Protein AF-A0A844X630-F1 (afdb_monomer_lite)

pLDDT: mean 85.67, std 12.28, range [45.78, 96.38]

Foldseek 3Di:
DDDPPDDDDFDKDWDWDADPVPRHTQDTDIDTPPDDNVVCVVVVVVCSCVVVVDDDPDDDDDPPPDDD

Radius of gyration: 13.87 Å; chains: 1; bounding box: 33×30×35 Å

Sequence (68 aa):
MHREGKPKGFFYLDRRMVDGKHNLITNTYVTAENVHDSEPYMARLKRQLEQFGFNPVGVDLNAGYFKR

Structure (mmCIF, N/CA/C/O backbone):
data_AF-A0A844X630-F1
#
_entry.id   AF-A0A844X630-F1
#
loop_
_atom_site.group_PDB
_atom_site.id
_atom_site.type_symbol
_atom_site.label_atom_id
_atom_site.label_alt_id
_atom_site.label_comp_id
_atom_site.label_asym_id
_atom_site.label_entity_id
_atom_site.label_seq_id
_atom_site.pdbx_PDB_ins_code
_atom_site.Cartn_x
_atom_site.Cartn_y
_atom_site.Cartn_z
_atom_site.occupancy
_atom_site.B_iso_or_equiv
_atom_site.auth_seq_id
_atom_site.auth_comp_id
_atom_site.auth_asym_id
_atom_site.auth_atom_id
_atom_site.pdbx_PDB_model_num
ATOM 1 N N . MET A 1 1 ? 13.356 -4.450 -17.565 1.00 66.50 1 MET A N 1
ATOM 2 C CA . MET A 1 1 ? 14.101 -5.477 -16.800 1.00 66.50 1 MET A CA 1
ATOM 3 C C . MET A 1 1 ? 13.073 -6.478 -16.290 1.00 66.50 1 MET A C 1
ATOM 5 O O . MET A 1 1 ? 11.985 -6.041 -15.956 1.00 66.50 1 MET A O 1
ATOM 9 N N . HIS A 1 2 ? 13.346 -7.779 -16.318 1.00 72.44 2 HIS A N 1
ATOM 10 C CA . HIS A 1 2 ? 12.400 -8.845 -15.946 1.00 72.44 2 HIS A CA 1
ATOM 11 C C . HIS A 1 2 ? 13.025 -9.680 -14.820 1.00 72.44 2 HIS A C 1
ATOM 13 O O . HIS A 1 2 ? 14.249 -9.834 -14.809 1.00 72.44 2 HIS A O 1
ATOM 19 N N . ARG A 1 3 ? 12.224 -10.183 -13.871 1.00 74.31 3 ARG A N 1
ATOM 20 C CA . ARG A 1 3 ? 12.734 -10.889 -12.683 1.00 74.31 3 ARG A CA 1
ATOM 21 C C . ARG A 1 3 ? 13.380 -12.229 -1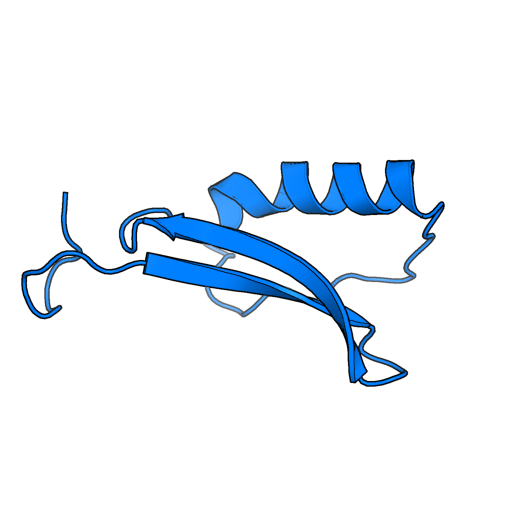3.041 1.00 74.31 3 ARG A C 1
ATOM 23 O O . ARG A 1 3 ? 12.855 -12.998 -13.838 1.00 74.31 3 ARG A O 1
ATOM 30 N N . GLU A 1 4 ? 14.523 -12.536 -12.438 1.00 80.56 4 GLU A N 1
ATOM 31 C CA . GLU A 1 4 ? 15.193 -13.820 -12.658 1.00 80.56 4 GLU A CA 1
ATOM 32 C C . GLU A 1 4 ? 14.289 -14.996 -12.234 1.00 80.56 4 GLU A C 1
ATOM 34 O O . GLU A 1 4 ? 13.603 -14.930 -11.213 1.00 80.56 4 GLU A O 1
ATOM 39 N N . GLY A 1 5 ? 14.234 -16.053 -13.053 1.00 81.25 5 GLY A N 1
ATOM 40 C CA . GLY A 1 5 ? 13.401 -17.237 -12.798 1.00 81.25 5 GLY A CA 1
ATOM 41 C C . GLY A 1 5 ? 11.905 -17.094 -13.123 1.00 81.25 5 GLY A C 1
ATOM 42 O O . GLY A 1 5 ? 11.134 -18.003 -12.815 1.00 81.25 5 GLY A O 1
ATOM 43 N N . LYS A 1 6 ? 11.469 -15.985 -13.738 1.00 81.62 6 LYS A N 1
ATOM 44 C CA . LYS A 1 6 ? 10.082 -15.784 -14.197 1.00 81.62 6 LYS A CA 1
ATOM 45 C C . LYS A 1 6 ? 9.933 -15.946 -15.726 1.00 81.62 6 LYS A C 1
ATOM 47 O O . LYS A 1 6 ? 10.938 -15.973 -16.443 1.00 81.62 6 LYS A O 1
ATOM 52 N N . PRO A 1 7 ? 8.704 -16.136 -16.249 1.00 83.88 7 PRO A N 1
ATOM 53 C CA . PRO A 1 7 ?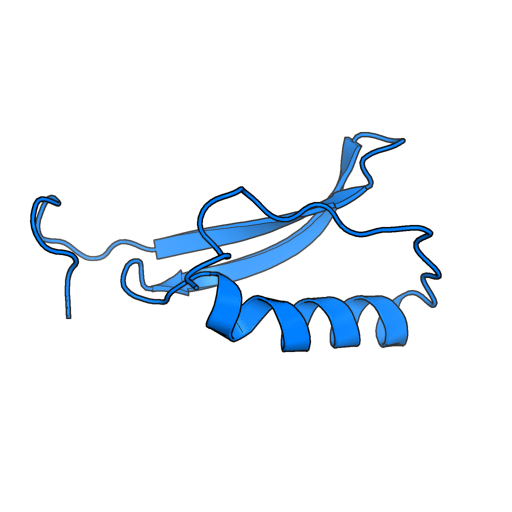 8.459 -16.137 -17.690 1.00 83.88 7 PRO A CA 1
ATOM 54 C C . PRO A 1 7 ? 8.734 -14.758 -18.290 1.00 83.88 7 PRO A C 1
ATOM 56 O O . PRO A 1 7 ? 8.278 -13.755 -17.755 1.00 83.88 7 PRO A O 1
ATOM 59 N N . LYS A 1 8 ? 9.415 -14.697 -19.439 1.00 85.31 8 LYS A N 1
ATOM 60 C CA . LYS A 1 8 ? 9.649 -13.429 -20.147 1.00 85.31 8 LYS A CA 1
ATOM 61 C C . LYS A 1 8 ? 8.346 -12.912 -20.760 1.00 85.31 8 LYS A C 1
ATOM 63 O O . LYS A 1 8 ? 7.664 -13.652 -21.462 1.00 85.31 8 LYS A O 1
ATOM 68 N N . GLY A 1 9 ? 8.030 -11.637 -20.541 1.00 85.38 9 GLY A N 1
ATOM 69 C CA . GLY A 1 9 ? 6.831 -11.004 -21.096 1.00 85.38 9 GLY A CA 1
ATOM 70 C C . GLY A 1 9 ? 6.508 -9.653 -20.460 1.00 85.38 9 GLY A C 1
ATOM 71 O O . GLY A 1 9 ? 7.220 -9.184 -19.569 1.00 85.38 9 GLY A O 1
ATOM 72 N N . PHE A 1 10 ? 5.429 -9.027 -20.936 1.00 87.62 10 PHE A N 1
ATOM 73 C CA . PHE A 1 10 ? 4.890 -7.785 -20.380 1.00 87.62 10 PHE A CA 1
ATOM 74 C C . PHE A 1 10 ? 3.953 -8.108 -19.217 1.00 87.62 10 PHE A C 1
ATOM 76 O O . PHE A 1 10 ? 2.763 -8.350 -19.409 1.00 87.62 10 PHE A O 1
ATOM 83 N N . PHE A 1 11 ? 4.513 -8.142 -18.011 1.00 88.56 11 PHE A N 1
ATOM 84 C CA . PHE A 1 11 ? 3.760 -8.409 -16.791 1.00 88.56 11 PHE A CA 1
ATOM 85 C C . PHE A 1 11 ? 3.577 -7.140 -15.965 1.00 88.56 11 PHE A C 1
ATOM 87 O O . PHE A 1 11 ? 4.470 -6.291 -15.868 1.00 88.56 11 PHE A O 1
ATOM 94 N N . TYR A 1 12 ? 2.416 -7.058 -15.326 1.00 91.25 12 TYR A N 1
ATOM 95 C CA . TYR A 1 12 ? 2.047 -5.991 -14.411 1.00 91.25 12 TYR A CA 1
ATOM 96 C C . TYR A 1 12 ? 1.558 -6.593 -13.099 1.00 91.25 12 TYR A C 1
ATOM 98 O O . TYR A 1 12 ? 1.034 -7.708 -13.071 1.00 91.25 12 TYR A O 1
ATOM 106 N N . LEU A 1 13 ? 1.725 -5.845 -12.014 1.00 90.19 13 LEU A N 1
ATOM 107 C CA . LEU A 1 13 ? 1.250 -6.217 -10.690 1.00 90.19 13 LEU A CA 1
ATOM 108 C C . LEU A 1 13 ? 0.250 -5.171 -10.216 1.00 90.19 13 LEU A C 1
ATOM 110 O O . LEU A 1 13 ? 0.571 -3.985 -10.146 1.00 90.19 13 LEU A O 1
ATOM 114 N N . ASP A 1 14 ? -0.953 -5.623 -9.874 1.00 93.06 14 ASP A N 1
ATOM 115 C CA . ASP A 1 14 ? -1.939 -4.804 -9.179 1.00 93.06 14 ASP A CA 1
ATOM 116 C C . ASP A 1 14 ? -1.614 -4.775 -7.678 1.00 93.06 14 ASP A C 1
ATOM 118 O O . ASP A 1 14 ? -1.769 -5.769 -6.960 1.00 93.06 14 ASP A O 1
ATOM 122 N N 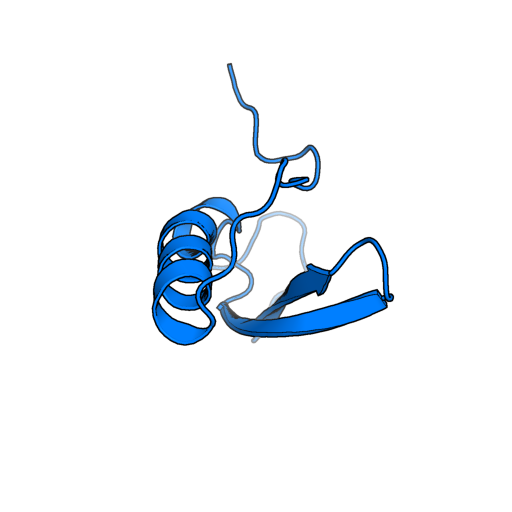. ARG A 1 15 ? -1.118 -3.628 -7.202 1.00 90.50 15 ARG A N 1
ATOM 123 C CA . ARG A 1 15 ? -0.796 -3.385 -5.793 1.00 90.50 15 ARG A CA 1
ATOM 124 C C . ARG A 1 15 ? -2.044 -2.885 -5.074 1.00 90.50 15 ARG A C 1
ATOM 126 O O . ARG A 1 15 ? -2.358 -1.692 -5.108 1.00 90.50 15 ARG A O 1
ATOM 133 N N . ARG A 1 16 ? -2.750 -3.797 -4.409 1.00 92.25 16 ARG A N 1
ATOM 134 C CA . ARG A 1 16 ? -3.972 -3.471 -3.665 1.00 92.25 16 ARG A CA 1
ATOM 135 C C . ARG A 1 16 ? -3.685 -3.186 -2.198 1.00 92.25 16 ARG A C 1
ATOM 137 O O . ARG A 1 16 ? -2.915 -3.904 -1.568 1.00 92.25 16 ARG A O 1
ATOM 144 N N . MET A 1 17 ? -4.345 -2.163 -1.664 1.00 91.44 17 MET A N 1
ATOM 145 C CA . MET A 1 17 ? -4.524 -1.995 -0.223 1.00 91.44 17 MET A CA 1
ATOM 146 C C . MET A 1 17 ? -5.972 -2.284 0.133 1.00 91.44 17 MET A C 1
ATOM 148 O O . MET A 1 17 ? -6.883 -2.017 -0.659 1.00 91.44 17 MET A O 1
ATOM 152 N N . VAL A 1 18 ? -6.156 -2.865 1.312 1.00 92.06 18 VAL A N 1
ATOM 153 C CA . VAL A 1 18 ? -7.457 -3.294 1.800 1.00 92.06 18 VAL A CA 1
ATOM 154 C C . VAL A 1 18 ? -7.665 -2.829 3.231 1.00 92.06 18 VAL A C 1
ATOM 156 O O . VAL A 1 18 ? -6.722 -2.758 4.018 1.00 92.06 18 VAL A O 1
ATOM 159 N N . ASP A 1 19 ? -8.916 -2.553 3.567 1.00 91.56 19 ASP A N 1
ATOM 160 C CA . ASP A 1 19 ? -9.362 -2.492 4.948 1.00 91.56 19 ASP A CA 1
ATOM 161 C C . ASP A 1 19 ? -9.508 -3.922 5.481 1.00 91.56 19 ASP A C 1
ATOM 163 O O . ASP A 1 19 ? -10.392 -4.670 5.055 1.00 91.56 19 ASP A O 1
ATOM 167 N N . GLY A 1 20 ? -8.645 -4.292 6.427 1.00 89.31 20 GLY A N 1
ATOM 168 C CA . GLY A 1 20 ? -8.646 -5.620 7.037 1.00 89.31 20 GLY A CA 1
ATOM 169 C C . GLY A 1 20 ? -9.889 -5.929 7.877 1.00 89.31 20 GLY A C 1
ATOM 170 O O . GLY A 1 20 ? -10.166 -7.099 8.125 1.00 89.31 20 GLY A O 1
ATOM 171 N N . LYS A 1 21 ? -10.661 -4.920 8.308 1.00 90.44 21 LYS A N 1
ATOM 172 C CA . LYS A 1 21 ? -11.870 -5.138 9.118 1.00 90.44 21 LYS A CA 1
ATOM 173 C C . LYS A 1 21 ? -13.089 -5.471 8.262 1.00 90.44 21 LYS A C 1
ATOM 175 O O . LYS A 1 21 ? -13.875 -6.339 8.632 1.00 90.44 21 LYS A O 1
ATOM 180 N N . HIS A 1 22 ? -13.260 -4.769 7.144 1.00 92.75 22 HIS A N 1
ATOM 181 C CA . HIS A 1 22 ? -14.463 -4.874 6.312 1.00 92.75 22 HIS A CA 1
ATOM 182 C C . HIS A 1 22 ? -14.206 -5.507 4.935 1.00 92.75 22 HIS A C 1
ATOM 184 O O . HIS A 1 22 ? -15.137 -5.622 4.143 1.00 92.75 22 HIS A O 1
ATOM 190 N N . ASN A 1 23 ? -12.971 -5.938 4.646 1.00 89.31 23 ASN A N 1
ATOM 191 C CA . ASN A 1 23 ? -12.559 -6.535 3.368 1.00 89.31 23 ASN A CA 1
ATOM 192 C C . ASN A 1 23 ? -12.832 -5.637 2.146 1.00 89.31 23 ASN A C 1
ATOM 194 O O . ASN A 1 23 ? -13.150 -6.119 1.059 1.00 89.31 23 ASN A O 1
ATOM 198 N N . LEU A 1 24 ? -12.702 -4.319 2.317 1.00 93.69 24 LEU A N 1
ATOM 199 C CA . LEU A 1 24 ? -12.878 -3.345 1.239 1.00 93.69 24 LEU A CA 1
ATOM 200 C C . LEU A 1 24 ? -11.536 -3.019 0.589 1.00 93.69 24 LEU A C 1
ATOM 202 O O . LEU A 1 24 ? -10.553 -2.786 1.285 1.00 93.69 24 LEU A O 1
ATOM 206 N N . ILE A 1 25 ? -11.493 -2.942 -0.742 1.00 94.12 25 ILE A N 1
ATOM 207 C CA . ILE A 1 25 ? -10.320 -2.421 -1.456 1.00 94.12 25 ILE A CA 1
ATOM 208 C C . ILE A 1 25 ? -10.325 -0.896 -1.324 1.00 94.12 25 ILE A C 1
ATOM 210 O O . ILE A 1 25 ? -11.240 -0.236 -1.811 1.00 94.12 25 ILE A O 1
ATOM 214 N N . THR A 1 26 ? -9.295 -0.335 -0.693 1.00 93.38 26 THR A N 1
ATOM 215 C CA . THR A 1 26 ? -9.160 1.117 -0.477 1.00 93.38 26 THR A CA 1
ATOM 216 C C . THR A 1 26 ? -8.267 1.788 -1.515 1.00 93.38 26 THR A C 1
ATOM 218 O O . THR A 1 26 ? -8.323 3.004 -1.695 1.00 93.38 26 THR A O 1
ATOM 221 N N . ASN A 1 27 ? -7.435 1.012 -2.217 1.00 93.81 27 ASN A N 1
ATOM 222 C CA . ASN A 1 27 ? -6.570 1.506 -3.282 1.00 93.81 27 ASN A CA 1
ATOM 223 C C . ASN A 1 27 ? -6.111 0.371 -4.202 1.00 93.81 27 ASN A C 1
ATOM 225 O O . ASN A 1 27 ? -5.791 -0.720 -3.736 1.00 93.81 27 ASN A O 1
ATOM 229 N N . THR A 1 28 ? -5.975 0.681 -5.488 1.00 93.94 28 THR A N 1
ATOM 230 C CA . THR A 1 28 ? -5.268 -0.123 -6.494 1.00 93.94 28 THR A CA 1
ATOM 231 C C . THR A 1 28 ? -4.183 0.740 -7.132 1.00 93.94 28 THR A C 1
ATOM 233 O O . THR A 1 28 ? -4.370 1.941 -7.349 1.00 93.94 28 THR A O 1
ATOM 236 N N . TYR A 1 29 ? -3.015 0.159 -7.387 1.00 94.31 29 TYR A N 1
ATOM 237 C CA . TYR A 1 29 ? -1.932 0.833 -8.089 1.00 94.31 29 TYR A CA 1
ATOM 238 C C . TYR A 1 29 ? -1.156 -0.172 -8.930 1.00 94.31 29 TYR A C 1
ATOM 240 O O . TYR A 1 29 ? -0.527 -1.081 -8.396 1.00 94.31 29 TYR A O 1
ATOM 248 N N . VAL A 1 30 ? -1.202 -0.012 -10.248 1.00 95.00 30 VAL A N 1
ATOM 249 C CA . VAL A 1 30 ? -0.550 -0.936 -11.177 1.00 95.00 30 VAL A CA 1
ATOM 250 C C . VAL A 1 30 ? 0.908 -0.533 -11.377 1.00 95.00 30 VAL A C 1
ATOM 252 O O . VAL A 1 30 ? 1.204 0.619 -11.693 1.00 95.00 30 VAL A O 1
ATOM 255 N N . THR A 1 31 ? 1.819 -1.492 -11.226 1.00 93.19 31 THR A N 1
ATOM 256 C CA . THR A 1 31 ? 3.246 -1.329 -11.536 1.00 93.19 31 THR A CA 1
ATOM 257 C C . THR A 1 31 ? 3.699 -2.367 -12.551 1.00 93.19 31 THR A C 1
ATOM 259 O O . THR A 1 31 ? 3.063 -3.408 -12.714 1.00 93.19 31 THR A O 1
ATOM 262 N N . ALA A 1 32 ? 4.835 -2.125 -13.205 1.00 91.94 32 ALA A N 1
ATOM 263 C CA . ALA A 1 32 ? 5.537 -3.198 -13.901 1.00 91.94 32 ALA A CA 1
ATOM 264 C C . ALA A 1 32 ? 5.936 -4.310 -12.908 1.00 91.94 32 ALA A C 1
ATOM 266 O O . ALA A 1 32 ? 6.130 -4.055 -11.715 1.00 91.94 32 ALA A O 1
ATOM 267 N N . GLU A 1 33 ? 6.052 -5.545 -13.394 1.00 87.94 33 GLU A N 1
ATOM 268 C CA . GLU A 1 33 ? 6.330 -6.734 -12.567 1.00 87.94 33 GLU A CA 1
ATOM 269 C C . GLU A 1 33 ? 7.692 -6.720 -11.864 1.00 87.94 33 GLU A C 1
ATOM 271 O O . GLU A 1 33 ? 7.866 -7.346 -10.818 1.00 87.94 33 GLU A O 1
ATOM 276 N N . ASN A 1 34 ? 8.643 -5.957 -12.396 1.00 87.00 34 ASN A N 1
ATOM 277 C CA . ASN A 1 34 ? 9.981 -5.822 -11.838 1.00 87.00 34 ASN A CA 1
ATOM 278 C C . ASN A 1 34 ? 10.106 -4.741 -10.751 1.00 87.00 34 ASN A C 1
ATOM 280 O O . ASN A 1 34 ? 11.191 -4.599 -10.195 1.00 87.00 34 ASN A O 1
ATOM 284 N N . VAL A 1 35 ? 9.046 -3.980 -10.466 1.00 87.94 35 VAL A N 1
ATOM 285 C CA . VAL A 1 35 ? 9.032 -2.970 -9.394 1.00 87.94 35 VAL A CA 1
ATOM 286 C C . VAL A 1 35 ? 8.850 -3.672 -8.056 1.00 87.94 35 VAL A C 1
ATOM 288 O O . VAL A 1 35 ? 7.888 -4.427 -7.900 1.00 87.94 35 VAL A O 1
ATOM 291 N N . HIS A 1 36 ? 9.727 -3.422 -7.082 1.00 84.69 36 HIS A N 1
ATOM 292 C CA . HIS A 1 36 ? 9.571 -3.996 -5.747 1.00 84.69 36 HIS A CA 1
ATOM 293 C C . HIS A 1 36 ? 8.420 -3.316 -5.004 1.00 84.69 36 HIS A C 1
ATOM 295 O O . HIS A 1 36 ? 8.276 -2.098 -5.054 1.00 84.69 36 HIS A O 1
ATOM 301 N N . ASP A 1 37 ? 7.585 -4.065 -4.287 1.00 80.56 37 ASP A N 1
ATOM 302 C CA . ASP A 1 37 ? 6.335 -3.493 -3.779 1.00 80.56 37 ASP A CA 1
ATOM 303 C C . ASP A 1 37 ? 6.531 -2.471 -2.642 1.00 80.56 37 ASP A C 1
ATOM 305 O O . ASP A 1 37 ? 5.635 -1.664 -2.395 1.00 80.56 37 ASP A O 1
ATOM 309 N N . SER A 1 38 ? 7.709 -2.431 -2.005 1.00 82.56 38 SER A N 1
ATOM 310 C CA . SER A 1 38 ? 8.050 -1.374 -1.039 1.00 82.56 38 SER A CA 1
ATOM 311 C C . SER A 1 38 ? 8.255 -0.011 -1.697 1.00 82.56 38 SER A C 1
ATOM 313 O O . SER A 1 38 ? 8.031 1.002 -1.038 1.00 82.56 38 SER A O 1
ATOM 315 N N . GLU A 1 39 ? 8.651 0.032 -2.973 1.00 87.00 39 GLU A N 1
ATOM 316 C CA . GLU A 1 39 ? 8.921 1.281 -3.692 1.00 87.00 39 GLU A CA 1
ATOM 317 C C . GLU A 1 39 ? 7.679 2.187 -3.760 1.00 87.00 39 GLU A C 1
ATOM 319 O O . GLU A 1 39 ? 7.758 3.338 -3.326 1.00 87.00 39 GLU A O 1
ATOM 324 N N . PRO A 1 40 ? 6.502 1.720 -4.231 1.00 90.88 40 PRO A N 1
ATOM 325 C CA . PRO A 1 40 ? 5.313 2.564 -4.256 1.00 90.88 40 PRO A CA 1
ATOM 326 C C . PRO A 1 40 ? 4.640 2.702 -2.886 1.00 90.88 40 PR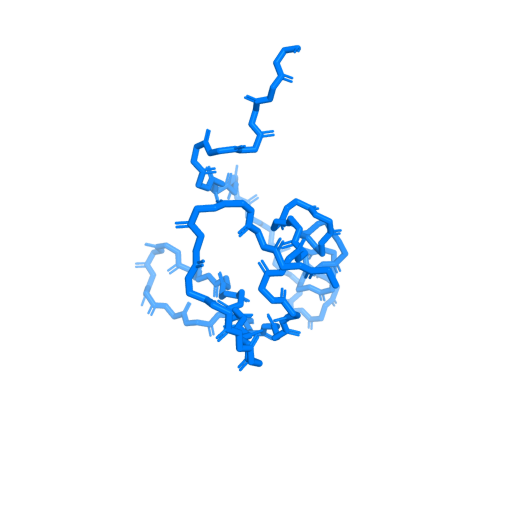O A C 1
ATOM 328 O O . PRO A 1 40 ? 3.901 3.669 -2.677 1.00 90.88 40 PRO A O 1
ATOM 331 N N . TYR A 1 41 ? 4.852 1.753 -1.966 1.00 89.50 41 TYR A N 1
ATOM 332 C CA . TYR A 1 41 ? 4.017 1.579 -0.776 1.00 89.50 41 TYR A CA 1
ATOM 333 C C . TYR A 1 41 ? 3.860 2.859 0.052 1.00 89.50 41 TYR A C 1
ATOM 335 O O . TYR A 1 41 ? 2.733 3.312 0.255 1.00 89.50 41 TYR A O 1
ATOM 343 N N . MET A 1 42 ? 4.965 3.490 0.467 1.00 91.00 42 MET A N 1
ATOM 344 C CA . MET A 1 42 ? 4.914 4.675 1.339 1.00 91.00 42 MET A CA 1
ATOM 345 C C . MET A 1 42 ? 4.163 5.840 0.689 1.00 91.00 42 MET A C 1
ATOM 347 O O . MET A 1 42 ? 3.331 6.489 1.325 1.00 91.00 42 MET A O 1
ATOM 351 N N . ALA A 1 43 ? 4.388 6.069 -0.606 1.00 93.50 43 ALA A N 1
ATOM 352 C CA . ALA A 1 43 ? 3.685 7.109 -1.347 1.00 93.50 43 ALA A CA 1
ATOM 353 C C . ALA A 1 43 ? 2.188 6.793 -1.506 1.00 93.50 43 ALA A C 1
ATOM 355 O O . ALA A 1 43 ? 1.363 7.706 -1.538 1.00 93.50 43 ALA A O 1
ATOM 356 N N . ARG A 1 44 ? 1.819 5.511 -1.640 1.00 94.31 44 ARG A N 1
ATOM 357 C CA . ARG A 1 44 ? 0.412 5.085 -1.733 1.00 94.31 44 ARG A CA 1
ATOM 358 C C . ARG A 1 44 ? -0.306 5.160 -0.387 1.00 94.31 44 ARG A C 1
ATOM 360 O O . ARG A 1 44 ? -1.463 5.576 -0.363 1.00 94.31 44 ARG A O 1
ATOM 367 N N . LEU A 1 45 ? 0.374 4.812 0.704 1.00 93.56 45 LEU A N 1
ATOM 368 C CA . LEU A 1 45 ? -0.147 4.964 2.059 1.00 93.56 45 LEU A CA 1
ATOM 369 C C . LEU A 1 45 ? -0.432 6.439 2.342 1.00 93.56 45 LEU A C 1
ATOM 371 O O . LEU A 1 45 ? -1.570 6.786 2.639 1.00 93.56 45 LEU A O 1
ATOM 375 N N . LYS A 1 46 ? 0.559 7.319 2.138 1.00 94.69 46 LYS A N 1
ATOM 376 C CA . LYS A 1 46 ? 0.402 8.768 2.335 1.00 94.69 46 LYS A CA 1
ATOM 377 C C . LYS A 1 46 ? -0.802 9.329 1.573 1.00 94.69 46 LYS A C 1
ATOM 379 O O . LYS A 1 46 ? -1.638 9.994 2.171 1.00 94.69 46 LYS A O 1
ATOM 384 N N . ARG A 1 47 ? -0.943 8.981 0.287 1.00 95.12 47 ARG A N 1
ATOM 385 C CA . ARG A 1 47 ? -2.095 9.387 -0.531 1.00 95.12 47 ARG A CA 1
ATOM 386 C C . ARG A 1 47 ? -3.431 8.981 0.097 1.00 95.12 47 ARG A C 1
ATOM 388 O O . ARG A 1 47 ? -4.357 9.778 0.073 1.00 95.12 47 ARG A O 1
ATOM 395 N N . GLN A 1 48 ? -3.560 7.758 0.612 1.00 94.38 48 GLN A N 1
ATOM 396 C CA . GLN A 1 48 ? -4.809 7.308 1.240 1.00 94.38 48 GLN A CA 1
ATOM 397 C C . GLN A 1 48 ? -5.104 8.047 2.541 1.00 94.38 48 GLN A C 1
ATOM 399 O O . GLN A 1 48 ? -6.247 8.444 2.756 1.00 94.38 48 GLN A O 1
ATOM 404 N N . LEU A 1 49 ? -4.083 8.248 3.380 1.00 95.00 49 LEU A N 1
ATOM 405 C CA . LEU A 1 49 ? -4.228 9.006 4.622 1.00 95.00 49 LEU A CA 1
ATOM 406 C C . LEU A 1 49 ? -4.703 10.437 4.328 1.00 95.00 49 LEU A C 1
ATOM 408 O O . LEU A 1 49 ? -5.640 10.909 4.960 1.00 95.00 49 LEU A O 1
ATOM 412 N N . GLU A 1 50 ? -4.120 11.092 3.321 1.00 96.38 50 GLU A N 1
ATOM 413 C CA . GLU A 1 50 ? -4.491 12.453 2.910 1.00 96.38 50 GLU A CA 1
ATOM 414 C C . GLU A 1 50 ? -5.866 12.519 2.231 1.00 96.38 50 GLU A C 1
ATOM 416 O O . GLU A 1 50 ? -6.644 13.428 2.502 1.00 96.38 50 GLU A O 1
ATOM 421 N N . GLN A 1 51 ? -6.180 11.567 1.349 1.00 94.88 51 GLN A N 1
ATOM 422 C CA . GLN A 1 51 ? -7.406 11.597 0.550 1.00 94.88 51 GLN A CA 1
ATOM 423 C C . GLN A 1 51 ? -8.649 11.207 1.356 1.00 94.88 51 GLN A C 1
ATOM 425 O O . GLN A 1 51 ? -9.723 11.759 1.123 1.00 94.88 51 GLN A O 1
ATOM 430 N N . PHE A 1 52 ? -8.524 10.236 2.262 1.00 93.56 52 PHE A N 1
ATOM 431 C CA . PHE A 1 52 ? -9.662 9.669 2.987 1.00 93.56 52 PHE A CA 1
ATOM 432 C C . PHE A 1 52 ? -9.651 9.983 4.485 1.00 93.56 52 PHE A C 1
ATOM 434 O O . PHE A 1 52 ? -10.579 9.593 5.190 1.00 93.56 52 PHE A O 1
ATOM 441 N N . GLY A 1 53 ? -8.620 10.673 4.986 1.00 94.25 53 GLY A N 1
ATOM 442 C CA . GLY A 1 53 ? -8.508 11.016 6.405 1.00 94.25 53 GLY A CA 1
ATOM 443 C C . GLY A 1 53 ? -8.383 9.790 7.311 1.00 94.25 53 GLY A C 1
ATOM 444 O O . GLY A 1 53 ? -8.843 9.8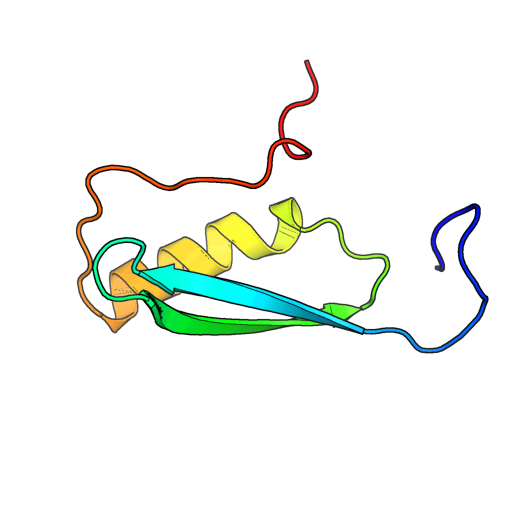13 8.451 1.00 94.25 53 GLY A O 1
ATOM 445 N N . PHE A 1 54 ? -7.820 8.691 6.804 1.00 91.94 54 PHE A N 1
ATOM 446 C CA . PHE A 1 54 ? -7.671 7.466 7.585 1.00 91.94 54 PHE A CA 1
ATOM 447 C C . PHE A 1 54 ? -6.677 7.649 8.736 1.00 91.94 54 PHE A C 1
ATOM 449 O O . PHE A 1 54 ? -5.655 8.317 8.597 1.00 91.94 54 PHE A O 1
ATOM 456 N N . ASN A 1 55 ? -6.955 6.981 9.856 1.00 93.25 55 ASN A N 1
ATOM 457 C CA . ASN A 1 55 ? -6.070 6.905 11.016 1.00 93.25 55 ASN A CA 1
ATOM 458 C C . ASN A 1 55 ? -5.914 5.436 11.455 1.00 93.25 55 ASN A C 1
ATOM 460 O O . ASN A 1 55 ? -6.532 5.015 12.439 1.00 93.25 55 ASN A O 1
ATOM 464 N N . PRO A 1 56 ? -5.199 4.607 10.672 1.00 91.31 56 PRO A N 1
ATOM 465 C CA . PRO A 1 56 ? -5.079 3.184 10.956 1.00 91.31 56 PRO A CA 1
ATOM 466 C C . PRO A 1 56 ? -4.240 2.947 12.217 1.00 91.31 56 PRO A C 1
ATOM 468 O O . PRO A 1 56 ? -3.188 3.552 12.400 1.00 91.31 56 PRO A O 1
ATOM 471 N N . VAL A 1 57 ? -4.672 2.005 13.059 1.00 91.62 57 VAL A N 1
ATOM 472 C CA . VAL A 1 57 ? -3.921 1.575 14.258 1.00 91.62 57 VAL A CA 1
ATOM 473 C C . VAL A 1 57 ? -2.647 0.796 13.918 1.00 91.62 57 VAL A C 1
ATOM 475 O O . VAL A 1 57 ? -1.750 0.666 14.744 1.00 91.62 57 VAL A O 1
ATOM 478 N N . GLY A 1 58 ? -2.572 0.270 12.699 1.00 90.69 58 GLY A N 1
ATOM 479 C CA . GLY A 1 58 ? -1.443 -0.476 12.174 1.00 90.69 58 GLY A CA 1
ATOM 480 C C . GLY A 1 58 ? -1.653 -0.777 10.697 1.00 90.69 58 GLY A C 1
ATOM 481 O O . GLY A 1 58 ? -2.772 -0.711 10.187 1.00 90.69 58 GLY A O 1
ATOM 482 N N . VAL A 1 59 ? -0.560 -1.092 10.013 1.00 89.19 59 VAL A N 1
ATOM 483 C CA . VAL A 1 59 ? -0.565 -1.524 8.616 1.00 89.19 59 VAL A CA 1
ATOM 484 C C . VAL A 1 59 ? 0.147 -2.863 8.530 1.00 89.19 59 VAL A C 1
ATOM 486 O O . VAL A 1 59 ? 1.233 -3.014 9.087 1.00 89.19 59 VAL A O 1
ATOM 489 N N . ASP A 1 60 ? -0.477 -3.828 7.860 1.00 84.12 60 ASP A N 1
ATOM 490 C CA . ASP A 1 60 ? 0.153 -5.113 7.581 1.00 84.12 60 ASP A CA 1
ATOM 491 C C . ASP A 1 60 ? 0.806 -5.077 6.199 1.00 84.12 60 ASP A C 1
ATOM 493 O O . ASP A 1 60 ? 0.259 -4.557 5.221 1.00 84.12 60 ASP A O 1
ATOM 497 N N . LEU A 1 61 ? 2.014 -5.611 6.145 1.00 79.56 61 LEU A N 1
ATOM 498 C CA . LEU A 1 61 ? 2.877 -5.617 4.989 1.00 79.56 61 LEU A CA 1
ATOM 499 C C . LEU A 1 61 ? 3.289 -7.061 4.741 1.00 79.56 61 LEU A C 1
ATOM 501 O O . LEU A 1 61 ? 3.908 -7.693 5.591 1.00 79.56 61 LEU A O 1
ATOM 505 N N . ASN A 1 62 ? 2.980 -7.568 3.547 1.00 70.94 62 ASN A N 1
ATOM 506 C CA . ASN A 1 62 ? 3.377 -8.909 3.128 1.00 70.94 62 ASN A CA 1
ATOM 507 C C . ASN A 1 62 ? 4.867 -9.168 3.445 1.00 70.94 62 ASN A C 1
ATOM 509 O O . ASN A 1 62 ? 5.716 -8.364 3.080 1.00 70.94 62 ASN A O 1
ATOM 513 N N . ALA A 1 63 ? 5.198 -10.270 4.120 1.00 56.94 63 ALA A N 1
ATOM 514 C CA . ALA A 1 63 ? 6.452 -10.466 4.870 1.00 56.94 63 ALA A CA 1
ATOM 515 C C . ALA A 1 63 ? 7.787 -10.362 4.078 1.00 56.94 63 ALA A C 1
ATOM 517 O O . ALA A 1 63 ? 8.861 -10.525 4.651 1.00 56.94 63 ALA A O 1
ATOM 518 N N . GLY A 1 64 ? 7.761 -10.067 2.776 1.00 55.31 64 GLY A N 1
ATOM 519 C CA . GLY A 1 64 ? 8.939 -9.878 1.924 1.00 55.31 64 GLY A CA 1
ATOM 520 C C . GLY A 1 64 ? 9.637 -8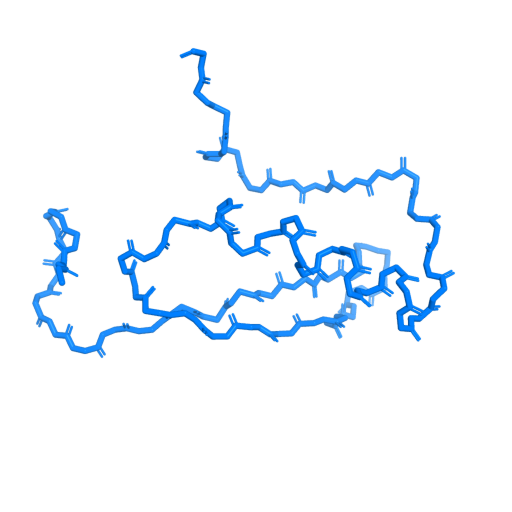.512 2.020 1.00 55.31 64 GLY A C 1
ATOM 521 O O . GLY A 1 64 ? 10.679 -8.342 1.390 1.00 55.31 64 GLY A O 1
ATOM 522 N N . TYR A 1 65 ? 9.110 -7.535 2.770 1.00 53.31 65 TYR A N 1
ATOM 523 C CA . TYR A 1 65 ? 9.687 -6.176 2.818 1.00 53.31 65 TYR A CA 1
ATOM 524 C C . TYR A 1 65 ? 10.787 -5.965 3.863 1.00 53.31 65 TYR A C 1
ATOM 526 O O . TYR A 1 65 ? 11.425 -4.913 3.856 1.00 53.31 65 TYR A O 1
ATOM 534 N N . PHE A 1 66 ? 11.024 -6.930 4.754 1.00 45.78 66 PHE A N 1
ATOM 535 C CA . PHE A 1 66 ? 12.060 -6.820 5.779 1.00 45.78 66 PHE A CA 1
ATOM 536 C C . PHE A 1 66 ? 13.334 -7.538 5.314 1.00 45.78 66 PHE A C 1
ATOM 538 O O . PHE A 1 66 ? 13.419 -8.764 5.352 1.00 45.78 66 PHE A O 1
ATOM 545 N N . LYS A 1 67 ? 14.343 -6.781 4.873 1.00 51.62 67 LYS A N 1
ATOM 546 C CA . LYS A 1 67 ? 15.731 -7.261 4.807 1.00 51.62 67 LYS A CA 1
ATOM 547 C C . LYS A 1 67 ? 16.513 -6.550 5.909 1.00 51.62 67 LYS A C 1
ATOM 549 O O . LYS A 1 67 ? 16.439 -5.327 5.992 1.00 51.62 67 LYS A O 1
ATOM 554 N N . ARG A 1 68 ? 17.176 -7.329 6.772 1.00 46.44 68 ARG A N 1
ATOM 555 C CA . ARG A 1 68 ? 18.195 -6.806 7.695 1.00 46.44 68 ARG A CA 1
ATOM 556 C C . ARG A 1 68 ? 19.359 -6.215 6.914 1.00 46.44 68 ARG A C 1
ATOM 558 O O . ARG A 1 68 ? 19.655 -6.770 5.830 1.00 46.44 68 ARG A O 1
#

Secondary structure (DSSP, 8-state):
---TTSPPS--EEEEEEEETTTTEEEEEEEEETTS-THHHHHHHHHHHHHHH----S-----GGG---